Protein AF-A0A100W6S6-F1 (afdb_monomer)

Foldseek 3Di:
DQQAADLVVLVVQWDWDADPVQWIDTPVGDTDGNDDDPVNVSVVSVVVNQVSQWDADPVSQVPADAQWKKKDWDADPVRDIDIWIWGQHPVAIFTDDPDDDDDRDRDHGDDPRIGTPDGPVRND

Nearest PDB structures (foldseek):
  8fs6-assembly1_G  TM=5.778E-01  e=1.194E+00  Saccharomyces cerevisiae
  2ia1-assembly1_A  TM=3.496E-01  e=7.563E-01  Halalkalibacterium halodurans
  3i0t-assembly1_A  TM=3.463E-01  e=8.007E-01  Halalkalibacterium halodurans C-125
  8fs7-assembly1_G  TM=3.626E-01  e=1.006E+00  Saccharomyces cerevisiae
  4ri0-assembly1_A  TM=4.094E-01  e=1.589E+00  Homo sapiens

Secondary structure (DSSP, 8-state):
--SS--HHHHHHH--EEE-TTS-EEETTS-EE-TT--HHHHHHHHHHHHHHHTEE-SHHHHHTPPTT-EEEEEEE-TTS-EEEEEEEEETTEEEEE-TTS--------SPPSSEEEEE-TTT--

Structure (mmCIF, N/CA/C/O backbone):
data_AF-A0A100W6S6-F1
#
_entry.id   AF-A0A100W6S6-F1
#
loop_
_atom_site.group_PDB
_atom_site.id
_atom_site.type_symbol
_atom_site.label_atom_id
_atom_site.label_alt_id
_atom_site.label_comp_id
_atom_site.label_asym_id
_atom_site.label_entity_id
_atom_site.label_seq_id
_atom_site.pdbx_PDB_ins_code
_atom_site.Cartn_x
_atom_site.Cartn_y
_atom_site.Cartn_z
_atom_site.occupancy
_atom_site.B_iso_or_equiv
_atom_site.auth_seq_id
_atom_site.auth_comp_id
_atom_site.auth_asym_id
_atom_site.auth_atom_id
_atom_site.pdbx_PDB_model_num
ATOM 1 N N . MET A 1 1 ? -16.794 -7.039 -5.131 1.00 46.81 1 MET A N 1
ATOM 2 C CA . MET A 1 1 ? -15.385 -7.144 -5.565 1.00 46.81 1 MET A CA 1
ATOM 3 C C . MET A 1 1 ? -14.616 -6.094 -4.787 1.00 46.81 1 MET A C 1
ATOM 5 O O . MET A 1 1 ? -15.160 -5.007 -4.627 1.00 46.81 1 MET A O 1
ATOM 9 N N . SER A 1 2 ? -13.454 -6.438 -4.225 1.00 59.84 2 SER A N 1
ATOM 10 C CA . SER A 1 2 ? -12.634 -5.476 -3.476 1.00 59.84 2 SER A CA 1
ATOM 11 C C . SER A 1 2 ? -12.264 -4.299 -4.381 1.00 59.84 2 SER A C 1
ATOM 13 O O . SER A 1 2 ? -11.997 -4.497 -5.563 1.00 59.84 2 SER A O 1
ATOM 15 N N . HIS A 1 3 ? -12.253 -3.081 -3.838 1.00 71.25 3 HIS A N 1
ATOM 16 C CA . HIS A 1 3 ? -11.794 -1.886 -4.556 1.00 71.25 3 HIS A CA 1
ATOM 17 C C . HIS A 1 3 ? -10.273 -1.881 -4.803 1.00 71.25 3 HIS A C 1
ATOM 19 O O . HIS A 1 3 ? -9.764 -0.937 -5.400 1.00 71.25 3 HIS A O 1
ATOM 25 N N . PHE A 1 4 ? -9.551 -2.907 -4.338 1.00 86.88 4 PHE A N 1
ATOM 26 C CA . PHE A 1 4 ? -8.094 -2.965 -4.341 1.00 86.88 4 PHE A CA 1
ATOM 27 C C . PHE A 1 4 ? -7.586 -4.172 -5.140 1.00 86.88 4 PHE A C 1
ATOM 29 O O . PHE A 1 4 ? -7.979 -5.298 -4.824 1.00 86.88 4 PHE A O 1
ATOM 36 N N . PRO A 1 5 ? -6.697 -3.968 -6.130 1.00 87.56 5 PRO A N 1
ATOM 37 C CA . PRO A 1 5 ? -6.175 -5.058 -6.944 1.00 87.56 5 PRO A CA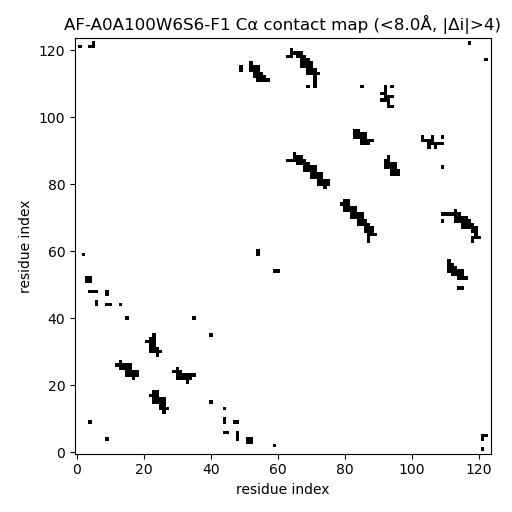 1
ATOM 38 C C . PRO A 1 5 ? -5.094 -5.870 -6.211 1.00 87.56 5 PRO A C 1
ATOM 40 O O . PRO A 1 5 ? -4.321 -5.356 -5.392 1.00 87.56 5 PRO A O 1
ATOM 43 N N . THR A 1 6 ? -4.998 -7.153 -6.550 1.00 88.25 6 THR A N 1
ATOM 44 C CA . THR A 1 6 ? -3.845 -8.011 -6.246 1.00 88.25 6 THR A CA 1
ATOM 45 C C . THR A 1 6 ? -2.595 -7.520 -6.981 1.00 88.25 6 THR A C 1
ATOM 47 O O . THR A 1 6 ? -2.671 -6.821 -7.994 1.00 88.25 6 THR A O 1
ATOM 50 N N . LEU A 1 7 ? -1.412 -7.938 -6.516 1.00 88.19 7 LEU A N 1
ATOM 51 C CA . LEU A 1 7 ? -0.164 -7.658 -7.236 1.00 88.19 7 LEU A CA 1
ATOM 52 C C . LEU A 1 7 ? -0.166 -8.309 -8.629 1.00 88.19 7 LEU A C 1
ATOM 54 O O . LEU A 1 7 ? 0.373 -7.738 -9.570 1.00 88.19 7 LEU A O 1
ATOM 58 N N . ALA A 1 8 ? -0.797 -9.478 -8.768 1.00 88.88 8 ALA A N 1
ATOM 59 C CA . ALA A 1 8 ? -0.906 -10.186 -10.039 1.00 88.88 8 ALA A CA 1
ATOM 60 C C . ALA A 1 8 ? -1.782 -9.435 -11.055 1.00 88.88 8 ALA A C 1
ATOM 62 O O . ALA A 1 8 ? -1.407 -9.353 -12.221 1.00 88.88 8 ALA A O 1
ATOM 63 N N . GLU A 1 9 ? -2.907 -8.856 -10.624 1.00 9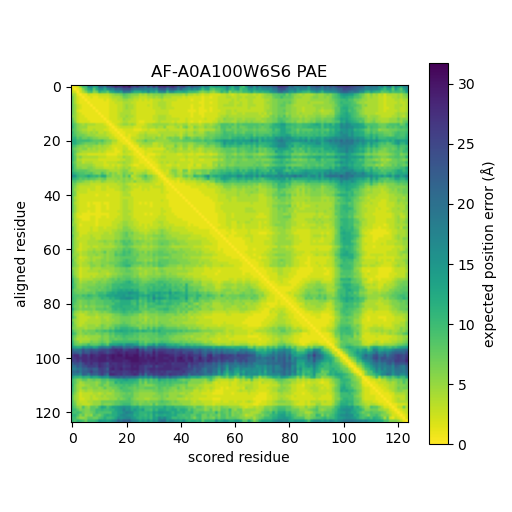1.25 9 GLU A N 1
ATOM 64 C CA . GLU A 1 9 ? -3.767 -8.028 -11.482 1.00 91.25 9 GLU A CA 1
ATOM 65 C C . GLU A 1 9 ? -3.026 -6.774 -11.956 1.00 91.25 9 GLU A C 1
ATOM 67 O O . GLU A 1 9 ? -3.002 -6.498 -13.153 1.00 91.25 9 GLU A O 1
ATOM 72 N N . VAL A 1 10 ? -2.323 -6.076 -11.054 1.00 92.12 10 VAL A N 1
ATOM 73 C CA . VAL A 1 10 ? -1.497 -4.919 -11.442 1.00 92.12 10 VAL A CA 1
ATOM 74 C C . VAL A 1 10 ? -0.381 -5.337 -12.398 1.00 92.12 10 VAL A C 1
ATOM 76 O O . VAL A 1 10 ? -0.175 -4.679 -13.414 1.00 92.12 10 VAL A O 1
ATOM 79 N N . ALA A 1 11 ? 0.312 -6.446 -12.133 1.00 91.38 11 ALA A N 1
ATOM 80 C CA . ALA A 1 11 ? 1.363 -6.958 -13.011 1.00 91.38 11 ALA A CA 1
ATOM 81 C C . ALA A 1 11 ? 0.842 -7.395 -14.391 1.00 91.38 11 ALA A C 1
ATOM 83 O O . ALA A 1 11 ? 1.578 -7.315 -15.367 1.00 91.38 11 ALA A O 1
ATOM 84 N N . ALA A 1 12 ? -0.405 -7.860 -14.496 1.00 90.94 12 ALA A N 1
ATOM 85 C CA . ALA A 1 12 ? -1.013 -8.205 -15.780 1.00 90.94 12 ALA A CA 1
ATOM 86 C C . ALA A 1 12 ? -1.333 -6.957 -16.613 1.00 90.94 12 ALA A C 1
ATOM 88 O O . ALA A 1 12 ? -1.232 -6.989 -17.840 1.00 90.94 12 ALA A O 1
ATOM 89 N N . GLU A 1 13 ? -1.697 -5.857 -15.952 1.00 92.12 13 GLU A N 1
ATOM 90 C CA . GLU A 1 13 ? -1.912 -4.576 -16.615 1.00 92.12 13 GLU A CA 1
ATOM 91 C C . GLU A 1 13 ? -0.599 -3.886 -16.972 1.00 92.12 13 GLU A C 1
ATOM 93 O O . GLU A 1 13 ? -0.552 -3.231 -17.999 1.00 92.12 13 GLU A O 1
ATOM 98 N N . HIS A 1 14 ? 0.470 -4.058 -16.196 1.00 92.62 14 HIS A N 1
ATOM 99 C CA . HIS A 1 14 ? 1.766 -3.427 -16.437 1.00 92.62 14 HIS A CA 1
ATOM 100 C C . HIS A 1 14 ? 2.668 -4.391 -17.203 1.00 92.62 14 HIS A C 1
ATOM 102 O O . HIS A 1 14 ? 3.216 -5.314 -16.610 1.00 92.62 14 HIS A O 1
ATOM 108 N N . TRP A 1 15 ? 2.837 -4.193 -18.515 1.00 86.56 15 TRP A N 1
ATOM 109 C CA . TRP A 1 15 ? 3.700 -5.035 -19.354 1.00 86.56 15 TRP A CA 1
ATOM 110 C C . TRP A 1 15 ? 4.894 -4.258 -19.916 1.00 86.56 15 TRP A C 1
ATOM 112 O O . TRP A 1 15 ? 4.776 -3.099 -20.317 1.00 86.56 15 TRP A O 1
ATOM 122 N N . TRP A 1 16 ? 6.050 -4.925 -19.939 1.00 88.12 16 TRP A N 1
ATOM 123 C CA . TRP A 1 16 ? 7.307 -4.382 -20.451 1.00 88.12 16 TRP A CA 1
ATOM 124 C C . TRP A 1 16 ? 7.240 -4.268 -21.975 1.00 88.12 16 TRP A C 1
ATOM 126 O O . TRP A 1 16 ? 7.044 -5.271 -22.664 1.00 88.12 16 TRP A O 1
ATOM 136 N N . PHE A 1 17 ? 7.537 -3.083 -22.512 1.00 87.75 17 PHE A N 1
ATOM 137 C CA . PHE A 1 17 ? 7.932 -2.918 -23.915 1.00 87.75 17 PHE A CA 1
ATOM 138 C C . PHE A 1 17 ? 9.287 -2.225 -24.073 1.00 87.75 17 PHE A C 1
ATOM 140 O O . PHE A 1 17 ? 9.800 -1.602 -23.149 1.00 87.75 17 PHE A O 1
ATOM 147 N N . THR A 1 18 ? 9.854 -2.323 -25.273 1.00 88.88 18 THR A N 1
ATOM 148 C CA . THR A 1 18 ? 11.018 -1.535 -25.687 1.00 88.88 18 THR A CA 1
ATOM 149 C C . THR A 1 18 ? 10.603 -0.632 -26.844 1.00 88.88 18 THR A C 1
ATOM 151 O O . THR A 1 18 ? 9.996 -1.100 -27.811 1.00 88.88 18 THR A O 1
ATOM 154 N N . SER A 1 19 ? 10.867 0.668 -26.727 1.00 84.81 19 SER A N 1
ATOM 155 C CA . SER A 1 19 ? 10.563 1.664 -27.753 1.00 84.81 19 SER A CA 1
ATOM 156 C C . SER A 1 19 ? 11.475 1.492 -28.975 1.00 84.81 19 SER A C 1
ATOM 158 O O . SER A 1 19 ? 12.461 0.752 -28.949 1.00 84.81 19 SER A O 1
ATOM 160 N N . ARG A 1 20 ? 11.165 2.194 -30.073 1.00 84.12 20 ARG A N 1
ATOM 161 C CA . ARG A 1 20 ? 12.019 2.183 -31.276 1.00 84.12 20 ARG A CA 1
ATOM 162 C C . ARG A 1 20 ? 13.418 2.745 -31.015 1.00 84.12 20 ARG A C 1
ATOM 164 O O . ARG A 1 20 ? 14.354 2.325 -31.686 1.00 84.12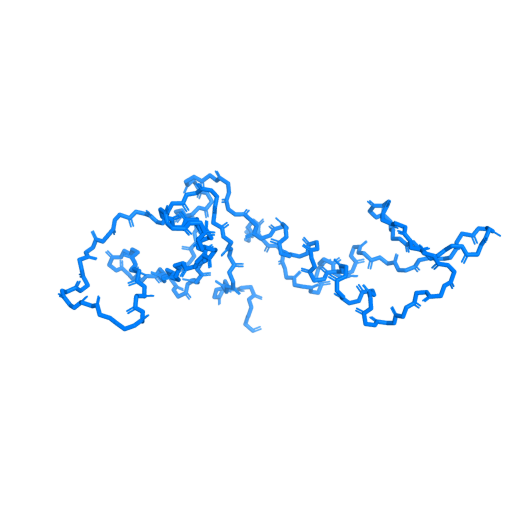 20 ARG A O 1
ATOM 171 N N . ASP A 1 21 ? 13.541 3.638 -30.037 1.00 85.06 21 ASP A N 1
ATOM 172 C CA . ASP A 1 21 ? 14.799 4.271 -29.634 1.00 85.06 21 ASP A CA 1
ATOM 173 C C . ASP A 1 21 ? 15.564 3.437 -28.585 1.00 85.06 21 ASP A C 1
ATOM 175 O O . ASP A 1 21 ? 16.609 3.853 -28.094 1.00 85.06 21 ASP A O 1
ATOM 179 N N . GLY A 1 22 ? 15.063 2.237 -28.254 1.00 82.81 22 GLY A N 1
ATOM 180 C CA . GLY A 1 22 ? 15.688 1.297 -27.321 1.00 82.81 22 GLY A CA 1
ATOM 181 C C . GLY A 1 22 ? 15.296 1.491 -25.854 1.00 82.81 22 GLY A C 1
ATOM 182 O O . GLY A 1 22 ? 15.716 0.706 -25.010 1.00 82.81 22 GLY A O 1
ATOM 183 N N . GLU A 1 23 ? 14.480 2.492 -25.527 1.00 87.00 23 GLU A N 1
ATOM 184 C CA . GLU A 1 23 ? 14.058 2.746 -24.146 1.00 87.00 23 GLU A CA 1
ATOM 185 C C . GLU A 1 23 ? 13.106 1.661 -23.644 1.00 87.00 23 GLU A C 1
ATOM 187 O O . GLU A 1 23 ? 12.190 1.245 -24.357 1.00 87.00 23 GLU A O 1
ATOM 192 N N . ALA A 1 24 ? 13.296 1.216 -22.404 1.00 87.75 24 ALA A N 1
ATOM 193 C CA . ALA A 1 24 ? 12.353 0.316 -21.760 1.00 87.75 24 ALA A CA 1
ATOM 194 C C . ALA A 1 24 ? 11.156 1.111 -21.224 1.00 87.75 24 ALA A C 1
ATOM 196 O O . ALA A 1 24 ? 11.310 2.219 -20.710 1.00 87.75 24 ALA A O 1
ATOM 197 N N . GLY A 1 25 ? 9.955 0.551 -21.322 1.00 89.38 25 GLY A N 1
ATOM 198 C CA . GLY A 1 25 ? 8.742 1.238 -20.904 1.00 89.38 25 GLY A CA 1
ATOM 199 C C . GLY A 1 25 ? 7.637 0.311 -20.423 1.00 89.38 25 GLY A C 1
ATOM 200 O O . GLY A 1 25 ? 7.690 -0.909 -20.581 1.00 89.38 25 GLY A O 1
ATOM 201 N N . CYS A 1 26 ? 6.632 0.938 -19.825 1.00 92.62 26 CYS A N 1
ATOM 202 C CA . CYS A 1 26 ? 5.399 0.341 -19.343 1.00 92.62 26 CYS A CA 1
ATOM 203 C C . CYS A 1 26 ? 4.205 1.023 -20.008 1.00 92.62 26 CYS A C 1
ATOM 205 O O . CYS A 1 26 ? 4.233 2.226 -20.282 1.00 92.62 26 CYS A O 1
ATOM 207 N N . ASN A 1 27 ? 3.116 0.293 -20.233 1.00 89.88 27 ASN A N 1
ATOM 208 C CA . ASN A 1 27 ? 1.884 0.862 -20.787 1.00 89.88 27 ASN A CA 1
ATOM 209 C C . ASN A 1 27 ? 1.244 1.956 -19.909 1.00 89.88 27 ASN A C 1
ATOM 211 O O . ASN A 1 27 ? 0.440 2.734 -20.416 1.00 89.88 27 ASN A O 1
ATOM 215 N N . CYS A 1 28 ? 1.622 2.066 -18.632 1.00 89.50 28 CYS A N 1
ATOM 216 C CA . CYS A 1 28 ? 1.250 3.184 -17.765 1.00 89.50 28 CYS A CA 1
ATOM 217 C C . CYS A 1 28 ? 2.043 4.480 -18.060 1.00 89.50 28 CYS A C 1
ATOM 219 O O . CYS A 1 28 ? 1.993 5.429 -17.280 1.00 89.50 28 CYS A O 1
ATOM 221 N N . ASN A 1 29 ? 2.766 4.534 -19.188 1.00 89.50 29 ASN A N 1
ATOM 222 C CA . ASN A 1 29 ? 3.669 5.612 -19.613 1.00 89.50 29 ASN A CA 1
ATOM 223 C C . ASN A 1 29 ? 4.897 5.810 -18.717 1.00 89.50 29 ASN A C 1
ATOM 225 O O . ASN A 1 29 ? 5.578 6.830 -18.816 1.00 89.50 29 ASN A O 1
ATOM 229 N N . TRP A 1 30 ? 5.205 4.847 -17.852 1.00 91.12 30 TRP A N 1
ATOM 230 C CA . TRP A 1 30 ? 6.495 4.823 -17.182 1.00 91.12 30 TRP A CA 1
ATOM 231 C C . TRP A 1 30 ? 7.585 4.440 -18.187 1.00 91.12 30 TRP A C 1
ATOM 233 O O . TRP A 1 30 ? 7.417 3.500 -18.964 1.00 91.12 30 TRP A O 1
ATOM 243 N N . SER A 1 31 ? 8.690 5.178 -18.182 1.00 88.31 31 SER A N 1
ATOM 244 C CA . SER A 1 31 ? 9.836 4.957 -19.060 1.00 88.31 31 SER A CA 1
ATOM 245 C C . SER A 1 31 ? 11.119 4.891 -18.246 1.00 88.31 31 SER A C 1
ATOM 247 O O . SER A 1 31 ? 11.286 5.584 -17.239 1.00 88.31 31 SER A O 1
ATOM 249 N N . HIS A 1 32 ? 12.044 4.065 -18.709 1.00 87.06 32 HIS A N 1
ATOM 250 C CA . HIS A 1 32 ? 13.360 3.884 -18.129 1.00 87.06 32 HIS A CA 1
ATOM 251 C C . HIS A 1 32 ? 14.409 3.848 -19.243 1.00 87.06 32 HIS A C 1
ATOM 253 O O . HIS A 1 32 ? 14.106 3.576 -20.406 1.00 87.06 32 HIS A O 1
ATOM 259 N N . GLY A 1 33 ? 15.663 4.131 -18.890 1.00 85.50 33 GLY A N 1
ATOM 260 C CA . GLY A 1 33 ? 16.771 4.048 -19.837 1.00 85.50 33 GLY A CA 1
ATOM 261 C C . GLY A 1 33 ? 16.927 2.652 -20.457 1.00 85.50 33 GLY A C 1
ATOM 262 O O . GLY A 1 33 ? 16.344 1.672 -19.989 1.00 85.50 33 GLY A O 1
ATOM 263 N N . VAL A 1 34 ? 17.771 2.585 -21.488 1.00 80.19 34 VAL A N 1
ATOM 264 C CA . VAL A 1 34 ? 18.072 1.407 -22.332 1.00 80.19 34 VAL A CA 1
ATOM 265 C C . VAL A 1 34 ? 18.464 0.135 -21.558 1.00 80.19 34 VAL A C 1
ATOM 267 O O . VAL A 1 34 ? 18.262 -0.966 -22.060 1.00 80.19 34 VAL A O 1
ATOM 270 N N . ASP A 1 35 ? 18.957 0.271 -20.324 1.00 84.06 35 ASP A N 1
ATOM 271 C CA . ASP A 1 35 ? 19.476 -0.825 -19.493 1.00 84.06 35 ASP A CA 1
ATOM 272 C C . ASP A 1 35 ? 18.586 -1.120 -18.275 1.00 84.06 35 ASP A C 1
ATOM 274 O O . ASP A 1 35 ? 19.050 -1.177 -17.134 1.00 84.06 35 ASP A O 1
ATOM 278 N N . MET A 1 36 ? 17.278 -1.265 -18.489 1.00 88.38 36 MET A N 1
ATOM 279 C CA . MET A 1 36 ? 16.369 -1.632 -17.405 1.00 88.38 36 MET A CA 1
ATOM 280 C C . MET A 1 36 ? 16.560 -3.091 -16.973 1.00 88.38 36 MET A C 1
ATOM 282 O O . MET A 1 36 ? 16.529 -4.007 -17.797 1.00 88.38 36 MET A O 1
ATOM 286 N N . THR A 1 37 ? 16.690 -3.324 -15.669 1.00 90.06 37 THR A N 1
ATOM 287 C CA . THR A 1 37 ? 16.763 -4.676 -15.102 1.00 90.06 37 THR A CA 1
ATOM 288 C C . THR A 1 37 ? 15.387 -5.217 -14.706 1.00 90.06 37 THR A C 1
ATOM 290 O O . THR A 1 37 ? 14.403 -4.483 -14.577 1.00 90.06 37 THR A O 1
ATOM 293 N N . ARG A 1 38 ? 15.303 -6.533 -14.471 1.00 88.44 38 ARG A N 1
ATOM 294 C CA . ARG A 1 38 ? 14.076 -7.167 -13.957 1.00 88.44 38 ARG A CA 1
ATOM 295 C C . ARG A 1 38 ? 13.720 -6.680 -12.556 1.00 88.44 38 ARG A C 1
ATOM 297 O O . ARG A 1 38 ? 12.541 -6.594 -12.234 1.00 88.44 38 ARG A O 1
ATOM 304 N N . GLU A 1 39 ? 14.719 -6.365 -11.740 1.00 92.75 39 GLU A N 1
ATOM 305 C CA . GLU A 1 39 ? 14.536 -5.817 -10.398 1.00 92.75 39 GLU A CA 1
ATOM 306 C C . GLU A 1 39 ? 13.900 -4.427 -10.471 1.00 92.75 39 GLU A C 1
ATOM 308 O O . GLU A 1 39 ? 12.902 -4.190 -9.801 1.00 92.75 39 GLU A O 1
ATOM 313 N N . GLN A 1 40 ? 14.391 -3.548 -11.350 1.00 91.25 40 GLN A N 1
ATOM 314 C CA . GLN A 1 40 ? 13.811 -2.214 -11.559 1.00 91.25 40 GLN A CA 1
ATOM 315 C C . GLN A 1 40 ? 12.370 -2.286 -12.073 1.00 91.25 40 GLN A C 1
ATOM 317 O O . GLN A 1 40 ? 11.505 -1.527 -11.636 1.00 91.25 40 GLN A O 1
ATOM 322 N N . TRP A 1 41 ? 12.088 -3.236 -12.966 1.00 91.12 41 TRP A N 1
ATOM 323 C CA . TRP A 1 41 ? 10.724 -3.515 -13.402 1.00 91.12 41 TRP A CA 1
ATOM 324 C C . TRP A 1 41 ? 9.825 -3.978 -12.248 1.00 91.12 41 TRP A C 1
ATOM 326 O O . TRP A 1 41 ? 8.715 -3.474 -12.078 1.00 91.12 41 TRP A O 1
ATOM 336 N N . ALA A 1 42 ? 10.304 -4.918 -11.430 1.00 92.31 42 ALA A N 1
ATOM 337 C CA . ALA A 1 42 ? 9.566 -5.406 -10.272 1.00 92.31 42 ALA A CA 1
ATOM 338 C C . ALA A 1 42 ? 9.309 -4.287 -9.250 1.00 92.31 42 ALA A C 1
ATOM 340 O O . ALA A 1 42 ? 8.204 -4.189 -8.724 1.00 92.31 42 ALA A O 1
ATOM 341 N N . GLU A 1 43 ? 10.286 -3.408 -9.012 1.00 93.94 43 GLU A N 1
ATOM 342 C CA . GLU A 1 43 ? 10.134 -2.220 -8.166 1.00 93.94 43 GLU A CA 1
ATOM 343 C C . GLU A 1 43 ? 9.071 -1.260 -8.710 1.00 93.94 43 GLU A C 1
ATOM 345 O O . GLU A 1 43 ? 8.251 -0.761 -7.938 1.00 93.94 43 GLU A O 1
ATOM 350 N N . HIS A 1 44 ? 9.038 -1.037 -10.028 1.00 94.12 44 HIS A N 1
ATOM 351 C CA . HIS A 1 44 ? 8.003 -0.234 -10.675 1.00 94.12 44 HIS A CA 1
ATOM 352 C C . HIS A 1 44 ? 6.603 -0.831 -10.462 1.00 94.12 44 HIS A C 1
ATOM 354 O O . HIS A 1 44 ? 5.726 -0.147 -9.934 1.00 94.12 44 HIS A O 1
ATOM 360 N N . VAL A 1 45 ? 6.399 -2.111 -10.794 1.00 94.50 45 VAL A N 1
ATOM 361 C CA . VAL A 1 45 ? 5.098 -2.789 -10.630 1.00 94.50 45 VAL A CA 1
ATOM 362 C C . VAL A 1 45 ? 4.665 -2.800 -9.161 1.00 94.50 45 VAL A C 1
ATOM 364 O O . VAL A 1 45 ? 3.509 -2.520 -8.844 1.00 94.50 45 VAL A O 1
ATOM 367 N N . GLN A 1 46 ? 5.601 -3.051 -8.244 1.00 92.56 46 GLN A N 1
ATOM 368 C CA . GLN A 1 46 ? 5.352 -2.992 -6.806 1.00 92.56 46 GLN A CA 1
ATOM 369 C C . GLN A 1 46 ? 4.932 -1.583 -6.359 1.00 92.56 46 GLN A C 1
ATOM 371 O O . GLN A 1 46 ? 4.057 -1.447 -5.502 1.00 92.56 46 GLN A O 1
ATOM 376 N N . ALA A 1 47 ? 5.537 -0.531 -6.916 1.00 92.75 47 ALA A N 1
ATOM 377 C CA . ALA A 1 47 ? 5.186 0.850 -6.606 1.00 92.75 47 ALA A CA 1
ATOM 378 C C . ALA A 1 47 ? 3.784 1.216 -7.115 1.00 92.75 47 ALA A C 1
ATOM 380 O O . ALA A 1 47 ? 3.020 1.830 -6.369 1.00 92.75 47 ALA A O 1
ATOM 381 N N . GLU A 1 48 ? 3.417 0.811 -8.333 1.00 94.75 48 GLU A N 1
ATOM 382 C CA . GLU A 1 48 ? 2.063 1.020 -8.866 1.00 94.75 48 GLU A CA 1
ATOM 383 C C . GLU A 1 48 ? 1.016 0.239 -8.068 1.00 94.75 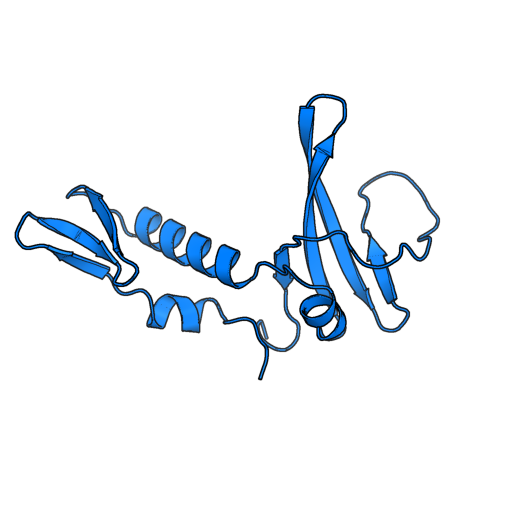48 GLU A C 1
ATOM 385 O O . GLU A 1 48 ? -0.029 0.785 -7.713 1.00 94.75 48 GLU A O 1
ATOM 390 N N . TRP A 1 49 ? 1.331 -0.992 -7.659 1.00 92.62 49 TRP A N 1
ATOM 391 C CA . TRP A 1 49 ? 0.468 -1.766 -6.770 1.00 92.62 49 TRP A CA 1
ATOM 392 C C . TRP A 1 49 ? 0.273 -1.087 -5.412 1.00 92.62 49 TRP A C 1
ATOM 394 O O . TRP A 1 49 ? -0.848 -0.981 -4.917 1.00 92.62 49 TRP A O 1
ATOM 404 N N . VAL A 1 50 ? 1.346 -0.553 -4.824 1.00 90.00 50 VAL A N 1
ATOM 405 C CA . VAL A 1 50 ? 1.268 0.224 -3.582 1.00 90.00 50 VAL A CA 1
ATOM 406 C C . VAL A 1 50 ? 0.382 1.463 -3.744 1.00 90.00 50 VAL A C 1
ATOM 408 O O . VAL A 1 50 ? -0.405 1.740 -2.841 1.00 90.00 50 VAL A O 1
ATOM 411 N N . LYS A 1 51 ? 0.471 2.184 -4.869 1.00 90.25 51 LYS A N 1
ATOM 412 C CA . LYS A 1 51 ? -0.386 3.349 -5.153 1.00 90.25 51 LYS A CA 1
ATOM 413 C C . LYS A 1 51 ? -1.853 2.957 -5.309 1.00 90.25 51 LYS A C 1
ATOM 415 O O . LYS A 1 51 ? -2.717 3.615 -4.740 1.00 90.25 51 LYS A O 1
ATOM 420 N N . ALA A 1 52 ? -2.131 1.873 -6.032 1.00 90.44 52 ALA A N 1
ATOM 421 C CA . ALA A 1 52 ? -3.486 1.349 -6.204 1.00 90.44 52 ALA A CA 1
ATOM 422 C C . ALA A 1 52 ? -4.112 0.881 -4.876 1.00 90.44 52 ALA A C 1
ATOM 424 O O . ALA A 1 52 ? -5.331 0.802 -4.755 1.00 90.44 52 ALA A O 1
ATOM 425 N N . ARG A 1 53 ? -3.279 0.596 -3.867 1.00 91.69 53 ARG A N 1
ATOM 426 C CA . ARG A 1 53 ? -3.677 0.225 -2.502 1.00 91.69 53 ARG A CA 1
ATOM 427 C C . ARG A 1 53 ? -3.674 1.393 -1.509 1.00 91.69 53 ARG A C 1
ATOM 429 O O . ARG A 1 53 ? -3.746 1.165 -0.298 1.00 91.69 53 ARG A O 1
ATOM 436 N N . THR A 1 54 ? -3.614 2.634 -1.987 1.00 92.75 54 THR A N 1
ATOM 437 C CA . THR A 1 54 ? -3.847 3.813 -1.146 1.00 92.75 54 THR A CA 1
ATOM 438 C C . THR A 1 54 ? -5.339 3.973 -0.850 1.00 92.75 54 THR A C 1
ATOM 440 O O . THR A 1 54 ? -6.189 3.940 -1.738 1.00 92.75 54 THR A O 1
ATOM 443 N N . ILE A 1 55 ? -5.651 4.147 0.428 1.00 91.69 55 ILE A N 1
ATOM 444 C CA . ILE A 1 55 ? -6.970 4.453 0.968 1.00 91.69 55 ILE A CA 1
ATOM 445 C C . ILE A 1 55 ? -7.030 5.967 1.143 1.00 91.69 55 ILE A C 1
ATOM 447 O O . ILE A 1 55 ? -6.334 6.522 1.993 1.00 91.69 55 ILE A O 1
ATOM 451 N N . GLU A 1 56 ? -7.859 6.620 0.341 1.00 92.06 56 GLU A N 1
ATOM 452 C CA . GLU A 1 56 ?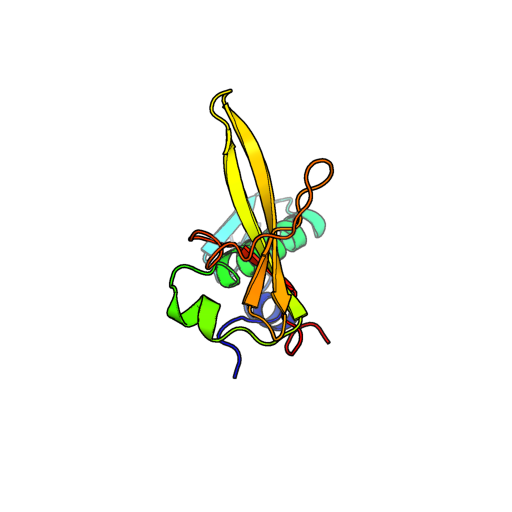 -8.017 8.079 0.310 1.00 92.06 56 GLU A CA 1
ATOM 453 C C . GLU A 1 56 ? -9.285 8.533 1.051 1.00 92.06 56 GLU A C 1
ATOM 455 O O . GLU A 1 56 ? -9.391 9.686 1.463 1.00 92.06 56 GLU A O 1
ATOM 460 N N . THR A 1 57 ? -10.260 7.634 1.231 1.00 90.56 57 THR A N 1
ATOM 461 C CA . THR A 1 57 ? -11.601 7.956 1.750 1.00 90.56 57 THR A CA 1
ATOM 462 C C . THR A 1 57 ? -12.003 7.073 2.931 1.00 90.56 57 THR A C 1
ATOM 464 O O . THR A 1 57 ? -11.538 5.938 3.068 1.00 90.56 57 THR A O 1
ATOM 467 N N . ALA A 1 58 ? -12.888 7.588 3.791 1.00 88.50 58 ALA A N 1
ATOM 468 C CA . ALA A 1 58 ? -13.403 6.838 4.936 1.00 88.50 58 ALA A CA 1
ATOM 469 C C . ALA A 1 58 ? -14.244 5.635 4.479 1.00 88.50 58 ALA A C 1
ATOM 471 O O . ALA A 1 58 ? -14.196 4.570 5.085 1.00 88.50 58 ALA A O 1
ATOM 472 N N . GLU A 1 59 ? -14.953 5.759 3.357 1.00 88.75 59 GLU A N 1
ATOM 473 C CA . GLU A 1 59 ? -15.765 4.697 2.769 1.00 88.75 59 GLU A CA 1
ATOM 474 C C . GLU A 1 59 ? -14.912 3.489 2.358 1.00 88.75 59 GLU A C 1
ATOM 476 O O . GLU A 1 59 ? -15.268 2.347 2.656 1.00 88.75 59 GLU A O 1
ATOM 481 N N . GLN A 1 60 ? -13.754 3.732 1.732 1.00 90.00 60 GLN A N 1
ATOM 482 C CA . GLN A 1 60 ? -12.791 2.676 1.401 1.00 90.00 60 GLN A CA 1
ATOM 483 C C . GLN A 1 60 ? -12.276 1.962 2.654 1.00 90.00 60 GLN A C 1
ATOM 485 O O . GLN A 1 60 ? -12.051 0.755 2.618 1.00 90.00 60 GLN A O 1
ATOM 490 N N . LEU A 1 61 ? -12.096 2.699 3.752 1.00 89.00 61 LEU A N 1
ATOM 491 C CA . LEU A 1 61 ? -11.599 2.173 5.016 1.00 89.00 61 LEU A CA 1
ATOM 492 C C . LEU A 1 61 ? -12.654 1.340 5.762 1.00 89.00 61 LEU A C 1
ATOM 494 O O . LEU A 1 61 ? -12.347 0.254 6.252 1.00 89.00 61 LEU A O 1
ATOM 498 N N . ILE A 1 62 ? -13.895 1.827 5.826 1.00 87.94 62 ILE A N 1
ATOM 499 C CA . ILE A 1 62 ? -15.039 1.138 6.445 1.00 87.94 62 ILE A CA 1
ATOM 500 C C . ILE A 1 62 ? -15.370 -0.156 5.692 1.00 87.94 62 ILE A C 1
ATOM 502 O O . ILE A 1 62 ? -15.760 -1.145 6.311 1.00 87.94 62 ILE A O 1
ATOM 506 N N . GLY A 1 63 ? -15.186 -0.167 4.369 1.00 86.81 63 GLY A N 1
ATOM 507 C CA . GLY A 1 63 ? -15.426 -1.333 3.521 1.00 86.81 63 GLY A CA 1
ATOM 508 C C . GLY A 1 63 ? -14.401 -2.465 3.656 1.00 86.81 63 GLY A C 1
ATOM 509 O O . GLY A 1 63 ? -14.587 -3.509 3.031 1.00 86.81 63 GLY A O 1
ATOM 510 N N . LEU A 1 64 ? -13.324 -2.294 4.433 1.00 89.50 64 LEU A N 1
ATOM 511 C CA . LEU A 1 64 ? -12.296 -3.326 4.577 1.00 89.50 64 LEU A CA 1
ATOM 512 C C . LEU A 1 64 ? -12.756 -4.503 5.457 1.00 89.50 64 LEU A C 1
ATOM 514 O O . LEU A 1 64 ? -13.334 -4.293 6.528 1.00 89.50 64 LEU A O 1
ATOM 518 N N . PRO A 1 65 ? -12.426 -5.753 5.078 1.00 89.00 65 PRO A N 1
ATOM 519 C CA . PRO A 1 65 ? -12.779 -6.928 5.865 1.00 89.00 65 PRO A CA 1
ATOM 520 C C . PRO A 1 65 ? -11.968 -7.026 7.165 1.00 89.00 65 PRO A C 1
ATOM 522 O O . PRO A 1 65 ? -10.880 -6.452 7.307 1.00 89.00 65 PRO A O 1
ATOM 525 N N . HIS A 1 66 ? -12.473 -7.821 8.113 1.00 90.38 66 HIS A N 1
ATOM 526 C CA . HIS A 1 66 ? -11.737 -8.172 9.330 1.00 90.38 66 HIS A CA 1
ATOM 527 C C . HIS A 1 66 ? -10.398 -8.844 8.999 1.00 90.38 66 HIS A C 1
ATOM 529 O O . HIS A 1 66 ? -10.287 -9.631 8.060 1.00 90.38 66 HIS A O 1
ATOM 535 N N . GLY A 1 67 ? -9.377 -8.527 9.792 1.00 87.69 67 GLY A N 1
ATOM 536 C CA . GLY A 1 67 ? -8.002 -8.968 9.586 1.00 87.69 67 GLY A CA 1
ATOM 537 C C . GLY A 1 67 ? -7.208 -8.108 8.602 1.00 87.69 67 GLY A C 1
ATOM 538 O O . GLY A 1 67 ? -6.026 -8.373 8.419 1.00 87.69 67 GLY A O 1
ATOM 539 N N . SER A 1 68 ? -7.806 -7.081 7.986 1.00 91.94 68 SER A N 1
ATOM 540 C CA . SER A 1 68 ? -7.061 -6.150 7.128 1.00 91.94 68 SER A CA 1
ATOM 541 C C . SER A 1 68 ? -6.031 -5.356 7.930 1.00 91.94 68 SER A C 1
ATOM 543 O O . SER A 1 68 ? -6.310 -4.930 9.055 1.00 91.94 68 SER A O 1
ATOM 545 N N . LEU A 1 69 ? -4.860 -5.124 7.331 1.00 92.38 69 LEU A N 1
ATOM 546 C CA . LEU A 1 69 ? -3.815 -4.274 7.898 1.00 92.38 69 LEU A CA 1
ATOM 547 C C . LEU A 1 69 ? -3.566 -3.062 7.011 1.00 92.38 69 LEU A C 1
ATOM 549 O O . LEU A 1 69 ? -3.366 -3.191 5.800 1.00 92.38 69 LEU A O 1
ATOM 553 N N . VAL A 1 70 ? -3.505 -1.894 7.641 1.00 92.31 70 VAL A N 1
ATOM 554 C CA . VAL A 1 70 ? -3.160 -0.635 6.984 1.00 92.31 70 VAL A CA 1
ATOM 555 C C . VAL A 1 70 ? -1.999 0.036 7.704 1.00 92.31 70 VAL A C 1
ATOM 557 O O . VAL A 1 70 ? -1.780 -0.167 8.897 1.00 92.31 70 VAL A O 1
ATOM 560 N N . VAL A 1 71 ? -1.232 0.836 6.975 1.00 91.81 71 VAL A N 1
ATOM 561 C CA . VAL A 1 71 ? -0.125 1.618 7.520 1.00 91.81 71 VAL A CA 1
ATOM 562 C C . VAL A 1 71 ? -0.344 3.087 7.207 1.00 91.81 71 VAL A C 1
ATOM 564 O O . VAL A 1 71 ? -0.537 3.450 6.046 1.00 91.81 71 VAL A O 1
ATOM 567 N N . TYR A 1 72 ? -0.259 3.926 8.234 1.00 89.25 72 TYR A N 1
ATOM 568 C CA . TYR A 1 72 ? -0.292 5.376 8.110 1.00 89.25 72 TYR A CA 1
ATOM 569 C C . TYR A 1 72 ? 1.130 5.946 8.248 1.00 89.25 72 TYR A C 1
ATOM 571 O O . TYR A 1 72 ? 1.740 5.834 9.319 1.00 89.25 72 TYR A O 1
ATOM 579 N N . PRO A 1 73 ? 1.713 6.516 7.177 1.00 86.94 73 PRO A N 1
ATOM 580 C CA . PRO A 1 73 ? 2.988 7.211 7.262 1.00 86.94 73 PRO A CA 1
ATOM 581 C C . PRO A 1 73 ? 2.794 8.623 7.827 1.00 86.94 73 PRO A C 1
ATOM 583 O O . PRO A 1 73 ? 1.945 9.378 7.363 1.00 86.94 73 PRO A O 1
ATOM 586 N N . TYR A 1 74 ? 3.640 9.024 8.774 1.00 84.06 74 TYR A N 1
ATOM 587 C CA . TYR A 1 74 ? 3.615 10.376 9.333 1.00 84.06 74 TYR A CA 1
ATOM 588 C C . TYR A 1 74 ? 5.021 10.906 9.598 1.00 84.06 74 TYR A C 1
ATOM 590 O O . TYR A 1 74 ? 6.004 10.163 9.647 1.00 84.06 74 TYR A O 1
ATOM 598 N N . VAL A 1 75 ? 5.132 12.222 9.762 1.00 84.00 75 VAL A N 1
ATOM 599 C CA . VAL A 1 75 ? 6.384 12.879 10.139 1.00 84.00 75 VAL A CA 1
ATOM 600 C C . VAL A 1 75 ? 6.253 13.360 11.576 1.00 84.00 75 VAL A C 1
ATOM 602 O O . VAL A 1 75 ? 5.341 14.111 11.915 1.00 84.00 75 VAL A O 1
ATOM 605 N N . SER A 1 76 ? 7.159 12.914 12.443 1.00 82.88 76 SER A N 1
ATOM 606 C CA . SER A 1 76 ? 7.187 13.361 13.832 1.00 82.88 76 SER A CA 1
ATOM 607 C C . SER A 1 76 ? 7.532 14.848 13.926 1.00 82.88 76 SER A C 1
ATOM 609 O O . SER A 1 76 ? 8.125 15.428 13.018 1.00 82.88 76 SER A O 1
ATOM 611 N N . ARG A 1 77 ? 7.270 15.462 15.086 1.00 82.88 77 ARG A N 1
ATOM 612 C CA . ARG A 1 77 ? 7.687 16.851 15.359 1.00 82.88 77 ARG A CA 1
ATOM 613 C C . ARG A 1 77 ? 9.196 17.082 15.192 1.00 82.88 77 ARG A C 1
ATOM 615 O O . ARG A 1 77 ? 9.609 18.202 14.934 1.00 82.88 77 ARG A O 1
ATOM 622 N N . ALA A 1 78 ? 10.009 16.032 15.324 1.00 89.62 78 ALA A N 1
ATOM 623 C CA . ALA A 1 78 ? 11.457 16.073 15.123 1.00 89.62 78 ALA A CA 1
ATOM 624 C C . ALA A 1 78 ? 11.880 15.822 13.659 1.00 89.62 78 ALA A C 1
ATOM 626 O O . ALA A 1 78 ? 13.053 15.563 13.401 1.00 89.62 78 ALA A O 1
ATOM 627 N N . GLY A 1 79 ? 10.941 15.820 12.707 1.00 87.25 79 GLY A N 1
ATOM 628 C CA . GLY A 1 79 ? 11.212 15.608 11.282 1.00 87.25 79 GLY A CA 1
ATOM 629 C C . GLY A 1 79 ? 11.495 14.154 10.889 1.00 87.25 79 GLY A C 1
ATOM 630 O O . GLY A 1 79 ? 11.928 13.896 9.768 1.00 87.25 79 GLY A O 1
ATOM 631 N N . ARG A 1 80 ? 11.272 13.181 11.783 1.00 85.94 80 ARG A N 1
ATOM 632 C CA . ARG A 1 80 ? 11.507 11.759 11.475 1.00 85.94 80 ARG A CA 1
ATOM 633 C C . ARG A 1 80 ? 10.295 11.166 10.772 1.00 85.94 80 ARG A C 1
ATOM 635 O O . ARG A 1 80 ? 9.188 11.292 11.288 1.00 85.94 80 ARG A O 1
ATOM 642 N N . LYS A 1 81 ? 10.515 10.478 9.650 1.00 84.75 81 LYS A N 1
ATOM 643 C CA . LYS A 1 81 ? 9.489 9.654 8.999 1.00 84.75 81 LYS A CA 1
ATOM 644 C C . LYS A 1 81 ? 9.224 8.423 9.862 1.00 84.75 81 LYS A C 1
ATOM 646 O O . LYS A 1 81 ? 10.156 7.690 10.182 1.00 84.75 81 LYS A O 1
ATOM 651 N N . LEU A 1 82 ? 7.974 8.234 10.247 1.00 83.94 82 LEU A N 1
ATOM 652 C CA . LEU A 1 82 ? 7.492 7.141 11.080 1.00 83.94 82 LEU A CA 1
ATOM 653 C C . LEU A 1 82 ? 6.268 6.503 10.418 1.00 83.94 82 LEU A C 1
ATOM 655 O O . LEU A 1 82 ? 5.709 7.037 9.458 1.00 83.94 82 LEU A O 1
ATOM 659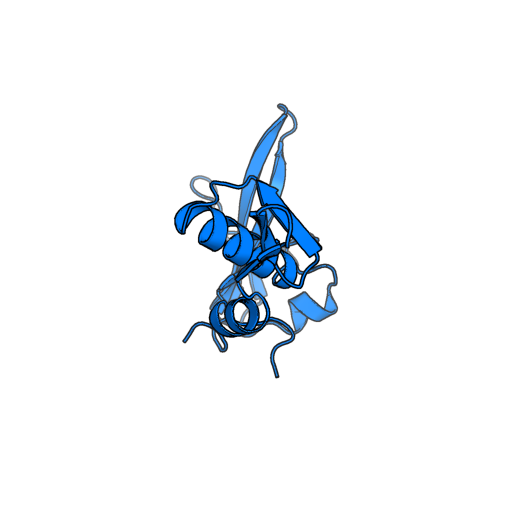 N N . GLN A 1 83 ? 5.883 5.334 10.919 1.00 87.00 83 GLN A N 1
ATOM 660 C CA . GLN A 1 83 ? 4.735 4.580 10.436 1.00 87.00 83 GLN A CA 1
ATOM 661 C C . GLN A 1 83 ? 3.951 4.026 11.619 1.00 87.00 83 GLN A C 1
ATOM 663 O O . GLN A 1 83 ? 4.538 3.474 12.549 1.00 87.00 83 GLN A O 1
ATOM 668 N N . GLU A 1 84 ? 2.632 4.156 11.557 1.00 87.56 84 GLU A N 1
ATOM 669 C CA . GLU A 1 84 ? 1.706 3.480 12.460 1.00 87.56 84 GLU A CA 1
ATOM 670 C C . GLU A 1 84 ? 1.040 2.335 11.711 1.00 87.56 84 GLU A C 1
ATOM 672 O O . GLU A 1 84 ? 0.572 2.517 10.588 1.00 87.56 84 GLU A O 1
ATOM 677 N N . THR A 1 85 ? 1.014 1.152 12.318 1.00 89.88 85 THR A N 1
ATOM 678 C CA . THR A 1 85 ? 0.332 -0.014 11.748 1.00 89.88 85 THR A CA 1
ATOM 679 C C . THR A 1 85 ? -1.001 -0.184 12.442 1.00 89.88 85 THR A C 1
ATOM 681 O O . THR A 1 85 ? -1.057 -0.184 13.664 1.00 89.88 85 THR A O 1
ATOM 684 N N . TRP A 1 86 ? -2.062 -0.366 11.672 1.00 91.00 86 TRP A N 1
ATOM 685 C CA . TRP A 1 86 ? -3.420 -0.504 12.167 1.00 91.00 86 TRP A CA 1
ATOM 686 C C . TRP A 1 86 ? -4.025 -1.803 11.653 1.00 91.00 86 TRP A C 1
ATOM 688 O O . TRP A 1 86 ? -3.821 -2.175 10.498 1.00 91.00 86 TRP A O 1
ATOM 698 N N . VAL A 1 87 ? -4.783 -2.485 12.505 1.00 90.44 87 VAL A N 1
ATOM 699 C CA . VAL A 1 87 ? -5.480 -3.729 12.168 1.00 90.44 87 VAL A CA 1
ATOM 700 C C . VAL A 1 87 ? -6.981 -3.575 12.387 1.00 90.44 87 VAL A C 1
ATOM 702 O O . VAL A 1 87 ? -7.417 -3.019 13.399 1.00 90.44 87 VAL A O 1
ATOM 705 N N . ARG A 1 88 ? -7.776 -4.075 11.436 1.00 90.25 88 ARG A N 1
ATOM 706 C CA . ARG A 1 88 ? -9.234 -4.151 11.559 1.00 90.25 88 ARG A CA 1
ATOM 707 C C . ARG A 1 88 ? -9.622 -5.442 12.266 1.00 90.25 88 ARG A C 1
ATOM 709 O O . ARG A 1 88 ? -9.438 -6.524 11.715 1.00 90.25 88 ARG A O 1
ATOM 716 N N . LEU A 1 89 ? -10.205 -5.338 13.451 1.00 87.75 89 LEU A N 1
ATOM 717 C CA . LEU A 1 89 ? -10.793 -6.455 14.190 1.00 87.75 89 LEU A CA 1
ATOM 718 C C . LEU A 1 89 ? -12.312 -6.266 14.302 1.00 87.75 89 LEU A C 1
ATOM 720 O O . LEU A 1 89 ? -12.847 -5.217 13.948 1.00 87.75 89 LEU A O 1
ATOM 724 N N . GLU A 1 90 ? -13.007 -7.275 14.823 1.00 87.75 90 GLU A N 1
ATOM 725 C CA . GLU A 1 90 ? -14.468 -7.252 14.980 1.00 87.75 90 GLU A CA 1
ATOM 726 C C . GLU A 1 90 ? -14.960 -6.074 15.835 1.00 87.75 90 GLU A C 1
ATOM 728 O O . GLU A 1 90 ? -15.955 -5.435 15.507 1.00 87.75 90 GLU A O 1
ATOM 733 N N . ALA A 1 91 ? -14.216 -5.732 16.889 1.00 83.88 91 ALA A N 1
ATOM 734 C CA . ALA A 1 91 ? -14.551 -4.628 17.784 1.00 83.88 91 ALA A CA 1
ATOM 735 C C . ALA A 1 91 ? -14.199 -3.234 17.229 1.00 83.88 91 ALA A C 1
ATOM 737 O O . ALA A 1 91 ? -14.579 -2.235 17.836 1.00 83.88 91 ALA A O 1
ATOM 738 N N . GLY A 1 92 ? -13.457 -3.136 16.118 1.00 86.38 92 GLY A N 1
ATOM 739 C CA . GLY A 1 92 ? -13.001 -1.849 15.595 1.00 86.38 92 GLY A CA 1
ATOM 740 C C . GLY A 1 92 ? -11.590 -1.858 15.012 1.00 86.38 92 GLY A C 1
ATOM 741 O O . GLY A 1 92 ? -11.027 -2.899 14.672 1.00 86.38 92 GLY A O 1
ATOM 742 N N . TRP A 1 93 ? -11.022 -0.661 14.886 1.00 87.75 93 TRP A N 1
ATOM 743 C CA . TRP A 1 93 ? -9.633 -0.456 14.488 1.00 87.75 93 TRP A CA 1
ATOM 744 C C . TRP A 1 93 ? -8.720 -0.397 15.708 1.00 87.75 93 TRP A C 1
ATOM 746 O O . TRP A 1 93 ? -9.066 0.184 16.733 1.00 87.75 93 TRP A O 1
ATOM 756 N N . PHE A 1 94 ? -7.538 -0.993 15.580 1.00 85.50 94 PHE A N 1
ATOM 757 C CA . PHE A 1 94 ? -6.533 -1.005 16.634 1.00 85.50 94 PHE A CA 1
ATOM 758 C C . PHE A 1 94 ? -5.180 -0.605 16.063 1.00 85.50 94 PHE A C 1
ATOM 760 O O . PHE A 1 94 ? -4.708 -1.217 15.104 1.00 85.50 94 PHE A O 1
ATOM 767 N N . CYS A 1 95 ? -4.550 0.404 16.664 1.00 85.25 95 CYS A N 1
ATOM 768 C CA . CYS A 1 95 ? -3.186 0.793 16.331 1.00 85.25 95 CYS A CA 1
ATOM 769 C C . CYS A 1 95 ? -2.176 -0.083 17.091 1.00 85.25 95 CYS A C 1
ATOM 771 O O . CYS A 1 95 ? -2.255 -0.251 18.309 1.00 85.25 95 CYS A O 1
ATOM 773 N N . ILE A 1 96 ? -1.211 -0.639 16.365 1.00 80.25 96 ILE A N 1
ATOM 774 C CA . ILE A 1 96 ? -0.120 -1.465 16.875 1.00 80.25 96 ILE A CA 1
ATOM 775 C C . ILE A 1 96 ? 1.096 -0.556 17.086 1.00 80.25 96 ILE A C 1
ATOM 777 O O . ILE A 1 96 ? 1.888 -0.319 16.173 1.00 80.25 96 ILE A O 1
ATOM 781 N N . HIS A 1 97 ? 1.267 -0.050 18.308 1.00 69.88 97 HIS A N 1
ATOM 782 C CA . HIS A 1 97 ? 2.467 0.691 18.700 1.00 69.88 97 HIS A CA 1
ATOM 783 C C . HIS A 1 97 ? 3.515 -0.255 19.305 1.00 69.88 97 HIS A C 1
ATOM 785 O O . HIS A 1 97 ? 3.350 -0.761 20.417 1.00 69.88 97 HIS A O 1
ATOM 791 N N . ALA A 1 98 ? 4.631 -0.465 18.606 1.00 52.84 98 ALA A N 1
ATOM 792 C CA . ALA A 1 98 ? 5.801 -1.147 19.153 1.00 52.84 98 ALA A CA 1
ATOM 793 C C . ALA A 1 98 ? 6.894 -0.131 19.545 1.00 52.84 98 ALA A C 1
ATOM 795 O O . ALA A 1 98 ? 7.287 0.674 18.701 1.00 52.84 98 ALA A O 1
ATOM 796 N N . PRO A 1 99 ? 7.478 -0.193 20.755 1.00 50.84 99 PRO A N 1
ATOM 797 C CA . PRO A 1 99 ? 6.955 -0.696 22.023 1.00 50.84 99 P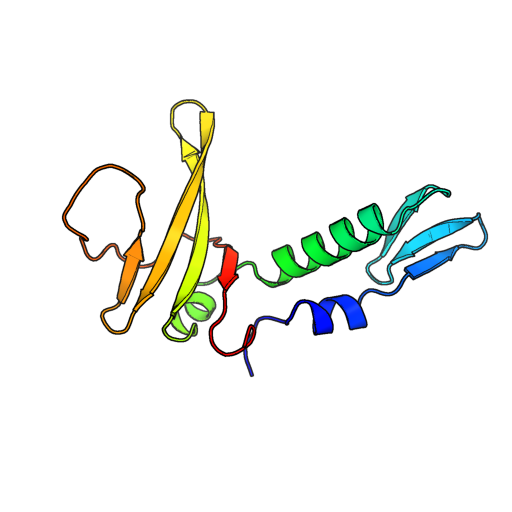RO A CA 1
ATOM 798 C C . PRO A 1 99 ? 6.749 0.490 22.982 1.00 50.84 99 PRO A C 1
ATOM 800 O O . PRO A 1 99 ? 7.709 1.206 23.230 1.00 50.84 99 PRO A O 1
ATOM 803 N N . LEU A 1 100 ? 5.538 0.724 23.502 1.00 42.84 100 LEU A N 1
ATOM 804 C CA . LEU A 1 100 ? 5.216 1.475 24.741 1.00 42.84 100 LEU A CA 1
ATOM 805 C C . LEU A 1 100 ? 3.841 2.146 24.599 1.00 42.84 100 LEU A C 1
ATOM 807 O O . LEU A 1 100 ? 3.747 3.300 24.188 1.00 42.84 100 LEU A O 1
ATOM 811 N N . ARG A 1 101 ? 2.792 1.437 25.022 1.00 43.31 101 ARG A N 1
ATOM 812 C CA . ARG A 1 101 ? 1.901 1.802 26.143 1.00 43.31 101 ARG A CA 1
ATOM 813 C C . ARG A 1 101 ? 0.597 0.998 26.028 1.00 43.31 101 ARG A C 1
ATOM 815 O O . ARG A 1 101 ? -0.093 1.134 25.026 1.00 43.31 101 ARG A O 1
ATOM 822 N N . PRO A 1 102 ? 0.248 0.170 27.026 1.00 46.72 102 PRO A N 1
ATOM 823 C CA . PRO A 1 102 ? -1.136 -0.235 27.225 1.00 46.72 102 PRO A CA 1
ATOM 824 C C . PRO A 1 102 ? -1.933 0.950 27.814 1.00 46.72 102 PRO A C 1
ATOM 826 O O . PRO A 1 102 ? -1.330 1.790 28.491 1.00 46.72 102 PRO A O 1
ATOM 829 N N . PR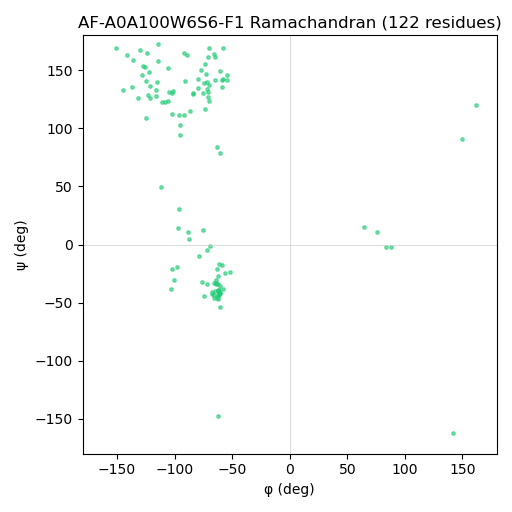O A 1 103 ? -3.261 1.010 27.620 1.00 49.75 103 PRO A N 1
ATOM 830 C CA . PRO A 1 103 ? -4.114 0.004 26.991 1.00 49.75 103 PRO A CA 1
ATOM 831 C C . PRO A 1 103 ? -4.232 0.202 25.474 1.00 49.75 103 PRO A C 1
ATOM 833 O O . PRO A 1 103 ? -3.953 1.277 24.954 1.00 49.75 103 PRO A O 1
ATOM 836 N N . LEU A 1 104 ? -4.682 -0.844 24.774 1.00 50.12 104 LEU A N 1
ATOM 837 C CA . LEU A 1 104 ? -5.334 -0.713 23.469 1.00 50.12 104 LEU A CA 1
ATOM 838 C C . LEU A 1 104 ? -6.586 0.150 23.678 1.00 50.12 104 LEU A C 1
ATOM 840 O O . LEU A 1 104 ? -7.685 -0.370 23.861 1.00 50.12 104 LEU A O 1
ATOM 844 N N . GLU A 1 105 ? -6.416 1.466 23.763 1.00 51.28 105 GLU A N 1
ATOM 845 C CA . GLU A 1 105 ? -7.533 2.381 23.620 1.00 51.28 105 GLU A CA 1
ATOM 846 C C . GLU A 1 105 ? -8.115 2.105 22.235 1.00 51.28 105 GLU A C 1
ATOM 848 O O . GLU A 1 105 ? -7.373 1.903 21.269 1.00 51.28 105 GLU A O 1
ATOM 853 N N . THR A 1 106 ? -9.440 2.015 22.139 1.00 49.84 106 THR A N 1
ATOM 854 C CA . THR A 1 106 ? -10.124 2.081 20.850 1.00 49.84 106 THR A CA 1
ATOM 855 C C . THR A 1 106 ? -9.838 3.462 20.290 1.00 49.84 106 THR A C 1
ATOM 857 O O . THR A 1 106 ? -10.595 4.412 20.492 1.00 49.84 106 THR A O 1
ATOM 860 N N . TYR A 1 107 ? -8.685 3.583 19.644 1.00 58.31 107 TYR A N 1
ATOM 861 C CA . TYR A 1 107 ? -8.432 4.638 18.702 1.00 58.31 107 TYR A CA 1
ATOM 862 C C . TYR A 1 107 ? -9.562 4.567 17.673 1.00 58.31 107 TYR A C 1
ATOM 864 O O . TYR A 1 107 ? -10.111 3.495 17.405 1.00 58.31 107 TYR A O 1
ATOM 872 N N . GLY A 1 108 ? -9.976 5.723 17.168 1.00 72.94 108 GLY A N 1
ATOM 873 C CA . GLY A 1 108 ? -10.962 5.778 16.099 1.00 72.94 108 GLY A CA 1
ATOM 874 C C . GLY A 1 108 ? -10.446 5.103 14.826 1.00 72.94 108 GLY A C 1
ATOM 875 O O . GLY A 1 108 ? -9.674 4.147 14.827 1.00 72.94 108 GLY A O 1
ATOM 876 N N . GLU A 1 109 ? -10.869 5.616 13.690 1.00 83.44 109 GLU A N 1
ATOM 877 C CA . GLU A 1 109 ? -10.376 5.122 12.410 1.00 83.44 109 GLU A CA 1
ATOM 878 C C . GLU A 1 109 ? -8.924 5.577 12.165 1.00 83.44 109 GLU A C 1
ATOM 880 O O . GLU A 1 109 ? -8.545 6.667 12.614 1.00 83.44 109 GLU A O 1
ATOM 885 N N . PRO A 1 110 ? -8.085 4.765 11.487 1.00 86.19 110 PRO A N 1
ATOM 886 C CA . PRO A 1 110 ? -6.756 5.197 11.079 1.00 86.19 110 PRO A CA 1
ATOM 887 C C . PRO A 1 110 ? -6.832 6.494 10.258 1.00 86.19 110 PRO A C 1
ATOM 889 O O . PRO A 1 110 ? -7.736 6.643 9.429 1.00 86.19 110 PRO A O 1
ATOM 892 N N . PRO A 1 111 ? -5.876 7.421 10.439 1.00 87.06 111 PRO A N 1
ATOM 893 C CA . PRO A 1 111 ? -5.814 8.633 9.634 1.00 87.06 111 PRO A CA 1
ATOM 894 C C . PRO A 1 111 ? -5.637 8.326 8.143 1.00 87.06 111 PRO A C 1
ATOM 896 O O . PRO A 1 111 ? -4.970 7.360 7.770 1.00 87.06 111 PRO A O 1
ATOM 899 N N . LEU A 1 112 ? -6.184 9.199 7.297 1.00 88.25 112 LEU A N 1
ATOM 900 C CA . LEU A 1 112 ? -6.060 9.127 5.841 1.00 88.25 112 LEU A CA 1
ATOM 901 C C . LEU A 1 112 ? -5.085 10.198 5.305 1.00 88.25 112 LEU A C 1
ATOM 903 O O . LEU A 1 112 ? -4.948 11.259 5.925 1.00 88.25 112 LEU A O 1
ATOM 907 N N . PRO A 1 113 ? -4.420 9.960 4.159 1.00 91.81 113 PRO A N 1
ATOM 908 C CA . PRO A 1 113 ? -4.422 8.712 3.396 1.00 91.81 113 PRO A CA 1
ATOM 909 C C . PRO A 1 113 ? -3.635 7.601 4.106 1.00 91.81 113 PRO A C 1
ATOM 911 O O . PRO A 1 113 ? -2.566 7.838 4.672 1.00 91.81 113 PRO A O 1
ATOM 914 N N . ALA A 1 114 ? -4.157 6.377 4.053 1.00 91.44 114 ALA A N 1
ATOM 915 C CA . ALA A 1 114 ? -3.511 5.182 4.595 1.00 91.44 114 ALA A CA 1
ATOM 916 C C . ALA A 1 114 ? -3.140 4.216 3.469 1.00 91.44 114 ALA A C 1
ATOM 918 O O . ALA A 1 114 ? -3.730 4.235 2.395 1.00 91.44 114 ALA A O 1
ATOM 919 N N . ARG A 1 115 ? -2.175 3.329 3.704 1.00 91.81 115 ARG A N 1
ATOM 920 C CA . ARG A 1 115 ? -1.810 2.284 2.743 1.00 91.81 115 ARG A CA 1
ATOM 921 C C . ARG A 1 115 ? -2.314 0.933 3.212 1.00 91.81 115 ARG A C 1
ATOM 923 O O . ARG A 1 115 ? -1.915 0.482 4.282 1.00 91.81 115 ARG A O 1
ATOM 930 N N . LEU A 1 116 ? -3.103 0.255 2.391 1.00 92.06 116 LEU A N 1
ATOM 931 C CA . LEU A 1 116 ? -3.506 -1.127 2.619 1.00 92.06 116 LEU A CA 1
ATOM 932 C C . LEU A 1 116 ? -2.321 -2.067 2.352 1.00 92.06 116 LEU A C 1
ATOM 934 O O . LEU A 1 116 ? -1.817 -2.145 1.234 1.00 92.06 116 LEU A O 1
ATOM 938 N N . VAL A 1 117 ? -1.866 -2.766 3.390 1.00 88.94 117 VAL A N 1
ATOM 939 C CA . VAL A 1 117 ? -0.713 -3.683 3.324 1.00 88.94 117 VAL A CA 1
ATOM 940 C C . VAL A 1 117 ? -1.162 -5.135 3.214 1.00 88.94 117 VAL A C 1
ATOM 942 O O . VAL A 1 117 ? -0.478 -5.940 2.590 1.00 88.94 117 VAL A O 1
ATOM 945 N N . PHE A 1 118 ? -2.316 -5.462 3.792 1.00 86.50 118 PHE A N 1
ATOM 946 C CA . PHE A 1 118 ? -2.913 -6.786 3.699 1.00 86.50 118 PHE A CA 1
ATOM 947 C C . PHE A 1 118 ? -4.434 -6.676 3.655 1.00 86.50 118 PHE A C 1
ATOM 949 O O . PHE A 1 118 ? -5.034 -5.970 4.468 1.00 86.50 118 PHE A O 1
ATOM 956 N N . HIS A 1 119 ? -5.049 -7.397 2.723 1.00 80.75 119 HIS A N 1
ATOM 957 C CA . HIS A 1 119 ? -6.490 -7.489 2.545 1.00 80.75 119 HIS A CA 1
ATOM 958 C C . HIS A 1 119 ? -6.886 -8.956 2.589 1.00 80.75 119 HIS A C 1
ATOM 960 O O . HIS A 1 119 ? -6.630 -9.711 1.652 1.00 80.75 119 HIS A O 1
ATOM 966 N N . ALA A 1 120 ? -7.552 -9.347 3.674 1.00 74.25 120 ALA A N 1
ATOM 967 C CA . ALA A 1 120 ? -7.771 -10.746 4.034 1.00 74.25 120 ALA A CA 1
ATOM 968 C C . ALA A 1 120 ? -8.531 -11.582 2.991 1.00 74.25 120 ALA A C 1
ATOM 970 O O . ALA A 1 120 ? -8.509 -12.804 3.071 1.00 74.25 120 ALA A O 1
ATOM 971 N N . GLU A 1 121 ? -9.238 -10.957 2.051 1.00 74.56 121 GLU A N 1
ATOM 972 C CA . GLU A 1 121 ? -9.962 -11.640 0.965 1.00 74.56 121 GLU A CA 1
ATOM 973 C C . GLU A 1 121 ? -9.204 -11.679 -0.367 1.00 74.56 121 GLU A C 1
ATOM 975 O O . GLU A 1 121 ? -9.543 -12.486 -1.224 1.00 74.56 121 GLU A O 1
ATOM 980 N N . VAL A 1 122 ? -8.212 -10.804 -0.544 1.00 68.94 122 VAL A N 1
ATOM 981 C CA . VAL A 1 122 ? -7.498 -10.586 -1.815 1.00 68.94 122 VAL A CA 1
ATOM 982 C C . VAL A 1 122 ? -6.125 -11.255 -1.775 1.00 68.94 122 VAL A C 1
ATOM 984 O O . VAL A 1 122 ? -5.711 -11.859 -2.754 1.00 68.94 122 VAL A O 1
ATOM 987 N N . ASP A 1 123 ? -5.450 -11.205 -0.625 1.00 76.06 123 ASP A N 1
ATOM 988 C CA . ASP A 1 123 ? -4.089 -11.721 -0.437 1.00 76.06 123 ASP A CA 1
ATOM 989 C C . ASP A 1 123 ? -4.072 -13.156 0.158 1.00 76.06 123 ASP A C 1
ATOM 991 O O . ASP A 1 123 ? -3.176 -13.486 0.937 1.00 76.06 123 ASP A O 1
ATOM 995 N N . ARG A 1 124 ? -5.094 -13.981 -0.134 1.00 61.78 124 ARG A N 1
ATOM 996 C CA . ARG A 1 124 ? -5.195 -15.383 0.337 1.00 61.78 124 ARG A CA 1
ATOM 997 C C . ARG A 1 124 ? -4.368 -16.358 -0.491 1.00 61.78 124 ARG A C 1
ATOM 999 O O . ARG A 1 124 ? -4.259 -16.146 -1.717 1.00 61.78 124 ARG A O 1
#

Sequence (124 aa):
MSHFPTLAEVAAEHWWFTSRDGEAGCNCNWSHGVDMTREQWAEHVQAEWVKARTIETAEQLIGLPHGSLVVYPYVSRAGRKLQETWVRLEAGWFCIHAPLRPPLETYGEPPLPARLVFHAEVDR

pLDDT: mean 83.85, std 12.32, range [42.84, 94.75]

Organism: NCBI:txid146020

Mean predicted aligned error: 7.11 Å

Radius of gyration: 17.96 Å; Cα contacts (8 Å, |Δi|>4): 184; chains: 1; bounding box: 35×32×58 Å

Solvent-accessible surface ar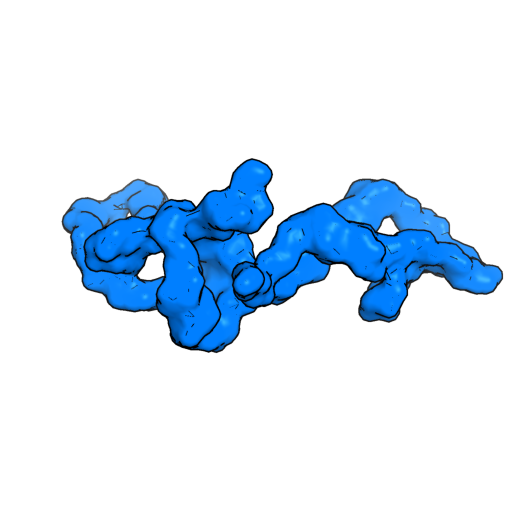ea (backbone atoms only — not comparable to full-atom values): 7520 Å² total; per-residue (Å²): 131,78,94,52,79,46,67,66,57,45,45,70,67,50,46,85,46,68,49,98,88,47,32,31,33,34,77,85,74,49,72,46,59,69,81,69,48,73,66,59,49,50,53,50,51,51,49,52,40,51,58,58,25,50,34,78,46,70,67,63,57,70,70,53,57,66,67,19,31,35,37,32,74,45,69,46,100,86,71,44,82,46,74,46,39,34,37,31,46,94,94,41,40,39,73,60,72,85,88,84,70,84,70,89,60,79,48,67,78,81,65,74,63,24,32,57,77,42,45,64,86,69,76,111